Protein AF-A0A388Q026-F1 (afdb_monomer_lite)

Structure (mmCIF, N/CA/C/O backbone):
data_AF-A0A388Q026-F1
#
_entry.id   AF-A0A388Q026-F1
#
loop_
_atom_site.group_PDB
_atom_site.id
_atom_site.type_symbol
_atom_site.label_atom_id
_atom_site.label_alt_id
_atom_site.label_comp_id
_atom_site.label_asym_id
_atom_site.label_entity_id
_atom_site.label_seq_id
_atom_site.pdbx_PDB_ins_code
_atom_site.Cartn_x
_atom_site.Cartn_y
_atom_site.Cartn_z
_atom_site.occupancy
_atom_site.B_iso_or_equiv
_atom_site.auth_seq_id
_atom_site.auth_comp_id
_atom_site.auth_asym_id
_atom_site.auth_atom_id
_atom_site.pdbx_PDB_model_num
ATOM 1 N N . MET A 1 1 ? -19.167 17.747 14.895 1.00 62.75 1 MET A N 1
ATOM 2 C CA . MET A 1 1 ? -19.629 16.866 13.795 1.00 62.75 1 MET A CA 1
ATOM 3 C C . MET A 1 1 ? -20.108 15.564 14.414 1.00 62.75 1 MET A C 1
ATOM 5 O O . MET A 1 1 ? -19.366 15.013 15.218 1.00 62.75 1 MET A O 1
ATOM 9 N N . ASN A 1 2 ? -21.326 15.101 14.116 1.00 84.56 2 ASN A N 1
ATOM 10 C CA . ASN A 1 2 ? -21.848 13.890 14.759 1.00 84.56 2 ASN A CA 1
ATOM 11 C C . ASN A 1 2 ? -20.974 12.675 14.397 1.00 84.56 2 ASN A C 1
ATOM 13 O O . ASN A 1 2 ? -20.663 12.495 13.215 1.00 84.56 2 ASN A O 1
ATOM 17 N N . PRO A 1 3 ? -20.600 11.827 15.373 1.00 82.44 3 PRO A N 1
ATOM 18 C CA . PRO A 1 3 ? -19.703 10.690 15.146 1.00 82.44 3 PRO A CA 1
ATOM 19 C C . PRO A 1 3 ? -20.256 9.719 14.093 1.00 82.44 3 PRO A C 1
ATOM 21 O O . PRO A 1 3 ? -19.504 9.145 13.312 1.00 82.44 3 PRO A O 1
ATOM 24 N N . VAL A 1 4 ? -21.584 9.615 13.999 1.00 87.69 4 VAL A N 1
ATOM 25 C CA . VAL A 1 4 ? -22.285 8.826 12.978 1.00 87.69 4 VAL A CA 1
ATOM 26 C C . VAL A 1 4 ? -22.057 9.384 11.569 1.00 87.69 4 VAL A C 1
ATOM 28 O O . VAL A 1 4 ? -21.712 8.630 10.663 1.00 87.69 4 VAL A O 1
ATOM 31 N N . ILE A 1 5 ? -22.178 10.704 11.386 1.00 89.44 5 ILE A N 1
ATOM 32 C CA . ILE A 1 5 ? -22.009 11.366 10.080 1.00 89.44 5 ILE A CA 1
ATOM 33 C C . ILE A 1 5 ? -20.583 11.166 9.564 1.00 89.44 5 ILE A C 1
ATOM 35 O O . ILE A 1 5 ? -20.387 10.844 8.395 1.00 89.44 5 ILE A O 1
ATOM 39 N N . LYS A 1 6 ? -19.583 11.294 10.444 1.00 88.38 6 LYS A N 1
ATOM 40 C CA . LYS A 1 6 ? -18.175 11.067 10.093 1.00 88.38 6 LYS A CA 1
ATOM 41 C C . LYS A 1 6 ? -17.946 9.637 9.594 1.00 88.38 6 LYS A C 1
ATOM 43 O O . LYS A 1 6 ? -17.337 9.449 8.545 1.00 88.38 6 LYS A O 1
ATOM 48 N N . ARG A 1 7 ? -18.482 8.641 10.306 1.00 89.88 7 ARG A N 1
ATOM 49 C CA . ARG A 1 7 ? -18.347 7.220 9.954 1.00 89.88 7 ARG A CA 1
ATOM 50 C C . ARG A 1 7 ? -18.975 6.889 8.603 1.00 89.88 7 ARG A C 1
ATOM 52 O O . ARG A 1 7 ? -18.377 6.162 7.814 1.00 89.88 7 ARG A O 1
ATOM 59 N N . VAL A 1 8 ? -20.157 7.449 8.333 1.00 92.50 8 VAL A N 1
ATOM 60 C CA . VAL A 1 8 ? -20.857 7.293 7.049 1.00 92.50 8 VAL A CA 1
ATOM 61 C C . VAL A 1 8 ? -20.056 7.942 5.925 1.00 92.50 8 VAL A C 1
ATOM 63 O O . VAL A 1 8 ? -19.795 7.285 4.923 1.00 92.50 8 VAL A O 1
ATOM 66 N N . LEU A 1 9 ? -19.601 9.185 6.107 1.00 93.12 9 LEU A N 1
ATOM 67 C CA . LEU A 1 9 ? -18.824 9.908 5.098 1.00 93.12 9 LEU A CA 1
ATOM 68 C C . LEU A 1 9 ? -17.526 9.169 4.752 1.00 93.12 9 LEU A C 1
ATOM 70 O O . LEU A 1 9 ? -17.239 8.936 3.582 1.00 93.12 9 LEU A O 1
ATOM 74 N N . VAL A 1 10 ? -16.764 8.752 5.765 1.00 92.38 10 VAL A N 1
ATOM 75 C CA . VAL A 1 10 ? -15.509 8.010 5.579 1.00 92.38 10 VAL A CA 1
ATOM 76 C C . VAL A 1 10 ? -15.757 6.661 4.907 1.00 92.38 10 VAL A C 1
ATOM 78 O O . VAL A 1 10 ? -15.012 6.291 3.999 1.00 92.38 10 VAL A O 1
ATOM 81 N N . GLY A 1 11 ? -16.810 5.943 5.309 1.00 92.44 11 GLY A N 1
ATOM 82 C CA . GLY A 1 11 ? -17.193 4.677 4.685 1.00 92.44 11 GLY A CA 1
ATOM 83 C C . GLY A 1 11 ? -17.557 4.843 3.210 1.00 92.44 11 GLY A C 1
ATOM 84 O O . GLY A 1 11 ? -17.104 4.060 2.379 1.00 92.44 11 GLY A O 1
ATOM 85 N N . PHE A 1 12 ? -18.309 5.891 2.873 1.00 95.75 12 PHE A N 1
ATOM 86 C CA . PHE A 1 12 ? -18.721 6.174 1.499 1.00 95.75 12 PHE A CA 1
ATOM 87 C C . PHE A 1 12 ? -17.536 6.600 0.626 1.00 95.75 12 PHE A C 1
ATOM 89 O O . PHE A 1 12 ? -17.304 6.021 -0.433 1.00 95.75 12 PHE A O 1
ATOM 96 N N . VAL A 1 13 ? -16.746 7.571 1.094 1.00 94.81 13 VAL A N 1
ATOM 97 C CA . VAL A 1 13 ? -15.600 8.121 0.354 1.00 94.81 13 VAL A CA 1
ATOM 98 C C . VAL A 1 13 ? -14.534 7.058 0.144 1.00 94.81 13 VAL A C 1
ATOM 100 O O . VAL A 1 13 ? -14.133 6.801 -0.990 1.00 94.81 13 VAL A O 1
ATOM 103 N N . GLY A 1 14 ? -14.076 6.408 1.213 1.00 91.31 14 GLY A N 1
ATOM 104 C CA . GLY A 1 14 ? -13.040 5.397 1.053 1.00 91.31 14 GLY A CA 1
ATOM 105 C C . GLY A 1 14 ? -13.564 4.141 0.345 1.00 91.31 14 GLY A C 1
ATOM 106 O O . GLY A 1 14 ? -12.799 3.505 -0.370 1.00 91.31 14 GLY A O 1
ATOM 107 N N . GLY A 1 15 ? -14.859 3.817 0.465 1.00 93.56 15 GLY A N 1
ATOM 108 C CA . GLY A 1 15 ? -15.482 2.693 -0.232 1.00 93.56 15 GLY A CA 1
ATOM 109 C C . GLY A 1 15 ? -15.510 2.916 -1.741 1.00 93.56 15 GLY A C 1
ATOM 110 O O . GLY A 1 15 ? -15.098 2.036 -2.496 1.00 93.56 15 GLY A O 1
ATOM 111 N N . LEU A 1 16 ? -15.899 4.119 -2.177 1.00 96.19 16 LEU A N 1
ATOM 112 C CA . LEU A 1 16 ? -15.833 4.536 -3.579 1.00 96.19 16 LEU A CA 1
ATOM 113 C C . LEU A 1 16 ? -14.402 4.484 -4.116 1.00 96.19 16 LEU A C 1
ATOM 115 O O . LEU A 1 16 ? -14.172 3.907 -5.174 1.00 96.19 16 LEU A O 1
ATOM 119 N N . ILE A 1 17 ? -13.431 5.030 -3.379 1.00 93.50 17 ILE A N 1
ATOM 120 C CA . ILE A 1 17 ? -12.023 5.018 -3.804 1.00 93.50 17 ILE A CA 1
ATOM 121 C C . ILE A 1 17 ? -11.510 3.580 -3.933 1.00 93.50 17 ILE A C 1
ATOM 123 O O . ILE A 1 17 ? -10.864 3.243 -4.924 1.00 93.50 17 ILE A O 1
ATOM 127 N N . THR A 1 18 ? -11.823 2.705 -2.975 1.00 92.94 18 THR A N 1
ATOM 128 C CA . THR A 1 18 ? -11.451 1.288 -3.054 1.00 92.94 18 THR A CA 1
ATOM 129 C C . THR A 1 18 ? -12.094 0.603 -4.261 1.00 92.94 18 THR A C 1
ATOM 131 O O . THR A 1 18 ? -11.391 -0.103 -4.979 1.00 92.94 18 THR A O 1
ATOM 134 N N . LEU A 1 19 ? -13.382 0.840 -4.534 1.00 94.19 19 LEU A N 1
ATOM 135 C CA . LEU A 1 19 ? -14.085 0.307 -5.710 1.00 94.19 19 LEU A CA 1
ATOM 136 C C . LEU A 1 19 ? -13.445 0.762 -7.023 1.00 94.19 19 LEU A C 1
ATOM 138 O O . LEU A 1 19 ? -13.172 -0.066 -7.890 1.00 94.19 19 LEU A O 1
ATOM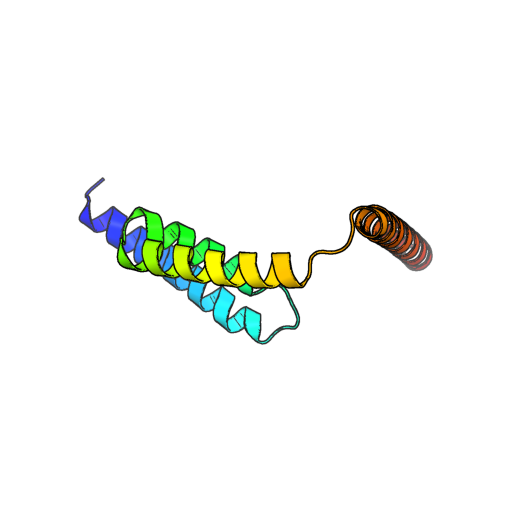 142 N N . VAL A 1 20 ? -13.140 2.054 -7.149 1.00 92.50 20 VAL A N 1
ATOM 143 C CA . VAL A 1 20 ? -12.423 2.597 -8.311 1.00 92.50 20 VAL A CA 1
ATOM 144 C C . VAL A 1 20 ? -11.065 1.918 -8.467 1.00 92.50 20 VAL A C 1
ATOM 146 O O . VAL A 1 20 ? -10.692 1.546 -9.575 1.00 92.50 20 VAL A O 1
ATOM 149 N N . GLY A 1 21 ? -10.346 1.687 -7.368 1.00 88.50 21 GLY A N 1
ATOM 150 C CA . GLY A 1 21 ? -9.076 0.965 -7.393 1.00 88.50 21 GLY A CA 1
ATOM 151 C C . GLY A 1 21 ? -9.201 -0.485 -7.871 1.00 88.50 21 GLY A C 1
ATOM 152 O O . GLY A 1 21 ? -8.328 -0.961 -8.593 1.00 88.50 21 GLY A O 1
ATOM 153 N N . VAL A 1 22 ? -10.289 -1.174 -7.514 1.00 90.44 22 VAL A N 1
ATOM 154 C CA . VAL A 1 22 ? -10.586 -2.535 -7.997 1.00 90.44 22 VAL A CA 1
ATOM 155 C C . VAL A 1 22 ? -10.870 -2.532 -9.498 1.00 90.44 22 VAL A C 1
ATOM 157 O O . VAL A 1 22 ? -10.350 -3.380 -10.215 1.00 90.44 22 VAL A O 1
ATOM 160 N N . VAL A 1 23 ? -11.633 -1.560 -9.999 1.00 90.75 23 VAL A N 1
ATOM 161 C CA . VAL A 1 23 ? -11.867 -1.406 -11.447 1.00 90.75 23 VAL A CA 1
ATOM 162 C C . VAL A 1 23 ? -10.560 -1.077 -12.174 1.00 90.75 23 VAL A C 1
ATOM 164 O O . VAL A 1 23 ? -10.259 -1.656 -13.215 1.00 90.75 23 VAL A O 1
ATOM 167 N N . ALA A 1 24 ? -9.73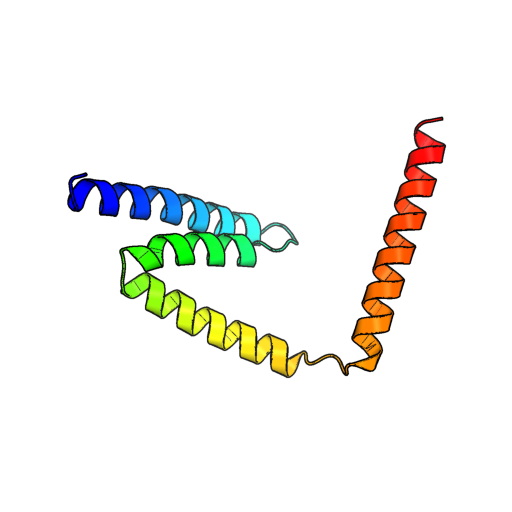3 -0.211 -11.587 1.00 86.75 24 ALA A N 1
ATOM 168 C CA . ALA 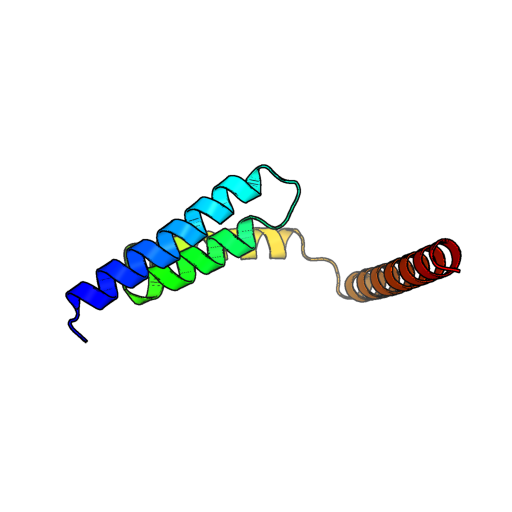A 1 24 ? -8.423 0.154 -12.117 1.00 86.75 24 ALA A CA 1
ATOM 169 C C . ALA A 1 24 ? -7.414 -1.009 -12.126 1.00 86.75 24 ALA A C 1
ATOM 171 O O . ALA A 1 24 ? -6.355 -0.872 -12.729 1.00 86.75 24 ALA A O 1
ATOM 172 N N . LEU A 1 25 ? -7.726 -2.147 -11.495 1.00 86.06 25 LEU A N 1
ATOM 173 C CA . LEU A 1 25 ? -6.915 -3.363 -11.570 1.00 86.06 25 LEU A CA 1
ATOM 174 C C . LEU A 1 25 ? -6.970 -4.021 -12.958 1.00 86.06 25 LEU A C 1
ATOM 176 O O . LEU A 1 25 ? -6.056 -4.756 -13.319 1.00 86.06 25 LEU A O 1
ATOM 180 N N . VAL A 1 26 ? -8.045 -3.769 -13.716 1.00 83.81 26 VAL A N 1
ATOM 181 C CA . VAL A 1 26 ? -8.222 -4.279 -15.084 1.00 83.81 26 VAL A CA 1
ATOM 182 C C . VAL A 1 26 ? -7.281 -3.567 -16.055 1.00 83.81 26 VAL A C 1
ATOM 184 O O . VAL A 1 26 ? -6.774 -4.180 -16.992 1.00 83.81 26 VAL A O 1
ATOM 187 N N . ALA A 1 27 ? -7.019 -2.278 -15.829 1.00 77.81 27 ALA A N 1
ATOM 188 C CA . ALA A 1 27 ? -6.032 -1.545 -16.602 1.00 77.81 27 ALA A CA 1
ATOM 189 C C . ALA A 1 27 ? -4.617 -1.980 -16.171 1.00 77.81 27 ALA A C 1
ATOM 191 O O . ALA A 1 27 ? -4.368 -2.108 -14.969 1.00 77.81 27 ALA A O 1
ATOM 192 N N . PRO A 1 28 ? -3.668 -2.178 -17.107 1.00 59.78 28 PRO A N 1
ATOM 193 C CA . PRO A 1 28 ? -2.273 -2.449 -16.774 1.00 59.78 28 PRO A CA 1
ATOM 194 C C . PRO A 1 28 ? -1.651 -1.191 -16.145 1.00 59.78 28 PRO A C 1
ATOM 196 O O . PRO A 1 28 ? -1.020 -0.374 -16.808 1.00 59.78 28 PRO A O 1
ATOM 199 N N . GLY A 1 29 ? -1.888 -0.997 -14.850 1.00 73.19 29 GLY A N 1
ATOM 200 C CA . GLY A 1 29 ? -1.503 0.187 -14.096 1.00 73.19 29 GLY A CA 1
ATOM 201 C C . GLY A 1 29 ? -1.544 -0.051 -12.583 1.00 73.19 29 GLY A C 1
ATOM 202 O O . GLY A 1 29 ? -1.944 -1.120 -12.116 1.00 73.19 29 GLY A O 1
ATOM 203 N N . PRO A 1 30 ? -1.115 0.934 -11.776 1.00 78.69 30 PRO A N 1
ATOM 204 C CA . PRO A 1 30 ? -0.969 0.791 -10.330 1.00 78.69 30 PRO A CA 1
ATOM 205 C C . PRO A 1 30 ? -2.316 0.861 -9.578 1.00 78.69 30 PRO A C 1
ATOM 207 O O . PRO A 1 30 ? -2.436 1.583 -8.591 1.00 78.69 30 PRO A O 1
ATOM 210 N N . GLY A 1 31 ? -3.335 0.095 -9.989 1.00 84.62 31 GLY A N 1
ATOM 211 C CA . GLY A 1 31 ? -4.650 0.051 -9.322 1.00 84.62 31 GLY A CA 1
ATOM 212 C C . GLY A 1 31 ? -4.553 -0.278 -7.826 1.00 84.62 31 GLY A C 1
ATOM 213 O O . GLY A 1 31 ? -5.281 0.272 -7.001 1.00 84.62 31 GLY A O 1
ATOM 214 N N . TRP A 1 32 ? -3.544 -1.064 -7.445 1.00 88.19 32 TRP A N 1
ATOM 215 C CA . TRP A 1 32 ? -3.201 -1.358 -6.054 1.00 88.19 32 TRP A CA 1
ATOM 216 C C . TRP A 1 32 ? -2.987 -0.107 -5.191 1.00 88.19 32 TRP A C 1
ATOM 218 O O . TRP A 1 32 ? -3.452 -0.077 -4.054 1.00 88.19 32 TRP A O 1
ATOM 228 N N . LEU A 1 33 ? -2.337 0.942 -5.708 1.00 89.88 33 LEU A N 1
ATOM 229 C CA . LEU A 1 33 ? -2.116 2.192 -4.965 1.00 89.88 33 LEU A CA 1
ATOM 230 C C . LEU A 1 33 ? -3.441 2.869 -4.594 1.00 89.88 33 LEU A C 1
ATOM 232 O O . LEU A 1 33 ? -3.601 3.357 -3.474 1.00 89.88 33 LEU A O 1
ATOM 236 N N . ILE A 1 34 ? -4.407 2.843 -5.510 1.00 91.81 34 ILE A N 1
ATOM 237 C CA . ILE A 1 34 ? -5.739 3.417 -5.302 1.00 91.81 34 ILE A CA 1
ATOM 238 C C . ILE A 1 34 ? -6.492 2.603 -4.243 1.00 91.81 34 ILE A C 1
ATOM 240 O O . ILE A 1 34 ? -7.034 3.171 -3.294 1.00 91.81 34 ILE A O 1
ATOM 244 N N . ILE A 1 35 ? -6.438 1.270 -4.329 1.00 92.12 35 ILE A N 1
ATOM 245 C CA . ILE A 1 35 ? -7.035 0.365 -3.333 1.00 92.12 35 ILE A CA 1
ATOM 246 C C . ILE A 1 35 ? -6.454 0.627 -1.938 1.00 92.12 35 ILE A C 1
ATOM 248 O O . ILE A 1 35 ? -7.210 0.781 -0.977 1.00 92.12 35 ILE A O 1
ATOM 252 N N . PHE A 1 36 ? -5.125 0.716 -1.818 1.00 92.00 36 PHE A N 1
ATOM 253 C CA . PHE A 1 36 ? -4.447 1.000 -0.550 1.00 92.00 36 PHE A CA 1
ATOM 254 C C . PHE A 1 36 ? -4.834 2.362 0.026 1.00 92.00 36 PHE A C 1
ATOM 256 O O . PHE A 1 36 ? -4.983 2.488 1.241 1.00 92.00 36 PHE A O 1
ATOM 263 N N . THR A 1 37 ? -5.029 3.357 -0.836 1.00 93.88 37 THR A N 1
ATOM 264 C CA . THR A 1 37 ? -5.472 4.697 -0.437 1.00 93.88 37 THR A CA 1
ATOM 265 C C . THR A 1 37 ? -6.896 4.656 0.117 1.00 93.88 37 THR A C 1
ATOM 267 O O . THR A 1 37 ? -7.131 5.131 1.227 1.00 93.88 37 THR A O 1
ATOM 270 N N . GLY A 1 38 ? -7.832 4.012 -0.588 1.00 93.38 38 GLY A N 1
ATOM 271 C CA . GLY A 1 38 ? -9.219 3.862 -0.129 1.00 93.38 38 GLY A CA 1
ATOM 272 C C . GLY A 1 38 ? -9.333 3.067 1.176 1.00 93.38 38 GLY A C 1
ATOM 273 O O . GLY A 1 38 ? -10.003 3.498 2.117 1.00 93.38 38 GLY A O 1
ATOM 274 N N . LEU A 1 39 ? -8.583 1.965 1.296 1.00 94.25 39 LEU A N 1
ATOM 275 C CA . LEU A 1 39 ? -8.505 1.185 2.536 1.00 94.25 39 LEU A CA 1
ATOM 276 C C . LEU A 1 39 ? -7.867 1.978 3.681 1.00 94.25 39 LEU A C 1
ATOM 278 O O . LEU A 1 39 ? -8.276 1.813 4.827 1.00 94.25 39 LEU A O 1
ATOM 282 N N . GLY A 1 40 ? -6.892 2.844 3.391 1.00 94.38 40 GLY A N 1
ATOM 283 C CA . GLY A 1 40 ? -6.298 3.761 4.365 1.00 94.38 40 GLY A CA 1
ATOM 284 C C . GLY A 1 40 ? -7.307 4.761 4.923 1.00 94.38 40 GLY A C 1
ATOM 285 O O . GLY A 1 40 ? -7.323 5.004 6.128 1.00 94.38 40 GLY A O 1
ATOM 286 N N . ILE A 1 41 ? -8.196 5.275 4.072 1.00 93.69 41 ILE A N 1
ATOM 287 C CA . ILE A 1 41 ? -9.289 6.158 4.491 1.00 93.69 41 ILE A CA 1
ATOM 288 C C . ILE A 1 41 ? -10.284 5.384 5.364 1.00 93.69 41 ILE A C 1
ATOM 290 O O . ILE A 1 41 ? -10.585 5.828 6.472 1.00 93.69 41 ILE A O 1
ATOM 294 N N . LEU A 1 42 ? -10.723 4.191 4.941 1.00 91.75 42 LEU A N 1
ATOM 295 C CA . LEU A 1 42 ? -11.611 3.339 5.749 1.00 91.75 42 LEU A CA 1
ATOM 296 C C . LEU A 1 42 ? -10.990 2.959 7.097 1.00 91.75 42 LEU A C 1
ATOM 298 O O . LEU A 1 42 ? -11.688 2.924 8.109 1.00 91.75 42 LEU A O 1
ATOM 302 N N . ALA A 1 43 ? -9.683 2.703 7.137 1.00 93.44 43 ALA A N 1
ATOM 303 C CA . ALA A 1 43 ? -8.975 2.313 8.353 1.00 93.44 43 ALA A CA 1
ATOM 304 C C . ALA A 1 43 ? -9.049 3.368 9.471 1.00 93.44 43 ALA A C 1
ATOM 306 O O . ALA A 1 43 ? -8.879 3.008 10.633 1.00 93.44 43 ALA A O 1
ATOM 307 N N . SER A 1 44 ? -9.337 4.635 9.147 1.00 91.62 44 SER A N 1
ATOM 308 C CA . SER A 1 44 ? -9.478 5.705 10.145 1.00 91.62 44 SER A CA 1
ATOM 309 C C . SER A 1 44 ? -10.699 5.545 11.063 1.00 91.62 44 SER A C 1
ATOM 311 O O . SER A 1 44 ? -10.650 5.966 12.214 1.00 91.62 44 SER A O 1
ATOM 313 N N . GLU A 1 45 ? -11.769 4.900 10.589 1.00 91.62 45 GLU A N 1
ATOM 314 C CA . GLU A 1 45 ? -13.042 4.746 11.321 1.00 91.62 45 GLU A CA 1
ATOM 315 C C . GLU A 1 45 ? -13.466 3.275 11.503 1.00 91.62 45 GLU A C 1
ATOM 317 O O . GLU A 1 45 ? -14.335 2.943 12.325 1.00 91.62 45 GLU A O 1
ATOM 322 N N . PHE A 1 46 ? -12.854 2.370 10.732 1.00 92.00 46 PHE A N 1
ATOM 323 C CA . PHE A 1 46 ? -13.196 0.955 10.682 1.00 92.00 46 PHE A CA 1
ATOM 324 C C . PHE A 1 46 ? -11.979 0.073 10.979 1.00 92.00 46 PHE A C 1
ATOM 326 O O . PHE A 1 46 ? -11.091 -0.120 10.148 1.00 92.00 46 PHE A O 1
ATOM 333 N N . ALA A 1 47 ? -11.986 -0.560 12.155 1.00 91.69 47 ALA A N 1
ATOM 334 C CA . ALA A 1 47 ? -10.911 -1.454 12.589 1.00 91.69 47 ALA A CA 1
ATOM 335 C C . ALA A 1 47 ? -10.694 -2.653 11.644 1.00 91.69 47 ALA A C 1
ATOM 337 O O . ALA A 1 47 ? -9.569 -3.132 11.494 1.00 91.69 47 ALA A O 1
ATOM 338 N N . TRP A 1 48 ? -11.750 -3.136 10.980 1.00 93.50 48 TRP A N 1
ATOM 339 C CA . TRP A 1 48 ? -11.632 -4.225 10.009 1.00 93.50 48 TRP A CA 1
ATOM 340 C C . TRP A 1 48 ? -10.784 -3.813 8.796 1.00 93.50 48 TRP A C 1
ATOM 342 O O . TRP A 1 48 ? -9.932 -4.585 8.361 1.00 93.50 48 TRP A O 1
ATOM 352 N N . ALA A 1 49 ? -10.936 -2.579 8.307 1.00 92.31 49 ALA A N 1
ATOM 353 C CA . ALA A 1 49 ? -10.175 -2.076 7.167 1.00 92.31 49 ALA A CA 1
ATOM 354 C C . ALA A 1 49 ? -8.694 -1.888 7.515 1.00 92.31 49 ALA A C 1
ATOM 356 O O . ALA A 1 49 ? -7.823 -2.218 6.711 1.00 92.31 49 ALA A O 1
ATOM 357 N N . ALA A 1 50 ? -8.394 -1.467 8.748 1.00 91.88 50 ALA A N 1
ATOM 358 C CA . ALA A 1 50 ? -7.024 -1.407 9.253 1.00 91.88 50 ALA A CA 1
ATOM 359 C C . ALA A 1 50 ? -6.345 -2.791 9.264 1.00 91.88 50 ALA A C 1
ATOM 361 O O . ALA A 1 50 ? -5.178 -2.916 8.880 1.00 91.88 50 ALA A O 1
ATOM 362 N N . ARG A 1 51 ? -7.074 -3.852 9.642 1.00 93.06 51 ARG A N 1
ATOM 363 C CA . ARG A 1 51 ? -6.561 -5.234 9.589 1.00 93.06 51 ARG A CA 1
ATOM 364 C C . ARG A 1 51 ? -6.274 -5.669 8.153 1.00 93.06 51 ARG A C 1
ATOM 366 O O . ARG A 1 51 ? -5.181 -6.159 7.885 1.00 93.06 51 ARG A O 1
ATOM 373 N N . VAL A 1 52 ? -7.207 -5.426 7.228 1.00 92.69 52 VAL A N 1
ATOM 374 C CA . VAL A 1 52 ? -7.032 -5.747 5.798 1.00 92.69 52 VAL A CA 1
ATOM 375 C C . VAL A 1 52 ? -5.816 -5.022 5.220 1.00 92.69 52 VAL A C 1
ATOM 377 O O . VAL A 1 52 ? -4.965 -5.650 4.591 1.00 92.69 52 VAL A O 1
ATOM 380 N N . LEU A 1 53 ? -5.685 -3.722 5.491 1.00 91.12 53 LEU A N 1
ATOM 381 C CA . LEU A 1 53 ? -4.553 -2.914 5.045 1.00 91.12 53 LEU A CA 1
ATOM 382 C C . LEU A 1 53 ? -3.218 -3.455 5.574 1.00 91.12 53 LEU A C 1
ATOM 384 O O . LEU A 1 53 ? -2.233 -3.490 4.839 1.00 91.12 53 LEU A O 1
ATOM 388 N N . THR A 1 54 ? -3.178 -3.898 6.830 1.00 92.12 54 THR A N 1
ATOM 389 C CA . THR A 1 54 ? -1.964 -4.446 7.452 1.00 92.12 54 THR A CA 1
ATOM 390 C C . THR A 1 54 ? -1.556 -5.773 6.810 1.00 92.12 54 THR A C 1
ATOM 392 O O . THR A 1 54 ? -0.389 -5.948 6.455 1.00 92.12 54 THR A O 1
ATOM 395 N N . SER A 1 55 ? -2.511 -6.673 6.566 1.00 92.06 55 SER A N 1
ATOM 396 C CA . SER A 1 55 ? -2.268 -7.926 5.838 1.00 92.06 55 SER A CA 1
ATOM 397 C C . SER A 1 55 ? -1.772 -7.668 4.416 1.00 92.06 55 SER A C 1
ATOM 399 O O . SER A 1 55 ? -0.770 -8.245 3.992 1.00 92.06 55 SER A O 1
ATOM 401 N N . ALA A 1 56 ? -2.413 -6.743 3.700 1.00 88.88 56 ALA A N 1
ATOM 402 C CA . ALA A 1 56 ? -2.041 -6.391 2.335 1.00 88.88 56 ALA A CA 1
ATOM 403 C C . ALA A 1 56 ? -0.648 -5.733 2.264 1.00 88.88 56 ALA A C 1
ATOM 405 O O . ALA A 1 56 ? 0.153 -6.082 1.397 1.00 88.88 56 ALA A O 1
ATOM 406 N N . LYS A 1 57 ? -0.292 -4.871 3.229 1.00 88.00 57 LYS A N 1
ATOM 407 C CA . LYS A 1 57 ? 1.082 -4.359 3.396 1.00 88.00 57 LYS A CA 1
ATOM 408 C C . LYS A 1 57 ? 2.089 -5.478 3.661 1.00 88.00 57 LYS A C 1
ATOM 410 O O . LYS A 1 57 ? 3.195 -5.432 3.130 1.00 88.00 57 LYS A O 1
ATOM 415 N N . GLY A 1 58 ? 1.720 -6.486 4.452 1.00 90.69 58 GLY A N 1
ATOM 416 C CA . GLY A 1 58 ? 2.554 -7.662 4.704 1.00 90.69 58 GLY A CA 1
ATOM 417 C C . GLY A 1 58 ? 2.864 -8.439 3.424 1.00 90.69 58 GLY A C 1
ATOM 418 O O . GLY A 1 58 ? 4.026 -8.751 3.163 1.00 90.69 58 GLY A O 1
ATOM 419 N N . VAL A 1 59 ? 1.851 -8.689 2.591 1.00 88.19 59 VAL A N 1
ATOM 420 C CA . VAL A 1 59 ? 2.017 -9.342 1.280 1.00 88.19 59 VAL A CA 1
ATOM 421 C C . VAL A 1 59 ? 2.865 -8.481 0.345 1.00 88.19 59 VAL A C 1
ATOM 423 O O . VAL A 1 59 ? 3.831 -8.981 -0.227 1.00 88.19 59 VAL A O 1
ATOM 426 N N . ALA A 1 60 ? 2.579 -7.180 0.252 1.00 85.94 60 ALA A N 1
ATOM 427 C CA . ALA A 1 60 ? 3.346 -6.250 -0.575 1.00 85.94 60 ALA A CA 1
ATOM 428 C C . ALA A 1 60 ? 4.820 -6.173 -0.146 1.00 85.94 60 ALA A C 1
ATOM 430 O O . ALA A 1 60 ? 5.709 -6.191 -0.989 1.00 85.94 60 ALA A O 1
ATOM 431 N N . SER A 1 61 ? 5.099 -6.153 1.160 1.00 85.56 61 SER A N 1
ATOM 432 C CA . SER A 1 61 ? 6.463 -6.153 1.702 1.00 85.56 61 SER A CA 1
ATOM 433 C C . SER A 1 61 ? 7.198 -7.466 1.427 1.00 85.56 61 SER A C 1
ATOM 435 O O . SER A 1 61 ? 8.388 -7.454 1.113 1.00 85.56 61 SER A O 1
ATOM 437 N N . ARG A 1 62 ? 6.505 -8.611 1.487 1.00 87.94 62 ARG A N 1
ATOM 438 C CA . ARG A 1 62 ? 7.073 -9.913 1.100 1.00 87.94 62 ARG A CA 1
ATOM 439 C C . ARG A 1 62 ? 7.387 -9.960 -0.389 1.00 87.94 62 ARG A C 1
ATOM 441 O O . ARG A 1 62 ? 8.492 -10.350 -0.743 1.00 87.94 62 ARG A O 1
ATOM 448 N N . ALA A 1 63 ? 6.467 -9.504 -1.236 1.00 85.12 63 ALA A N 1
ATOM 449 C CA . ALA A 1 63 ? 6.685 -9.398 -2.674 1.00 85.12 63 ALA A CA 1
ATOM 450 C C . ALA A 1 63 ? 7.842 -8.439 -2.996 1.00 85.12 63 ALA A C 1
ATOM 452 O O . ALA A 1 63 ? 8.716 -8.783 -3.781 1.00 85.12 63 ALA A O 1
ATOM 453 N N . ALA A 1 64 ? 7.916 -7.286 -2.327 1.00 83.19 64 ALA A N 1
ATOM 454 C CA . ALA A 1 64 ? 9.003 -6.322 -2.487 1.00 83.19 64 ALA A CA 1
ATOM 455 C C . ALA A 1 64 ? 10.355 -6.862 -1.993 1.00 83.19 64 ALA A C 1
ATOM 457 O O . ALA A 1 64 ? 11.386 -6.596 -2.606 1.00 83.19 64 ALA A O 1
ATOM 458 N N . ASN A 1 65 ? 10.369 -7.633 -0.901 1.00 84.44 65 ASN A N 1
ATOM 459 C CA . ASN A 1 65 ? 11.577 -8.298 -0.413 1.00 84.44 65 ASN A CA 1
ATOM 460 C C . ASN A 1 65 ? 12.001 -9.468 -1.303 1.00 84.44 65 ASN A C 1
ATOM 462 O O . ASN A 1 65 ? 13.197 -9.666 -1.477 1.00 84.44 65 ASN A O 1
ATOM 466 N N . ALA A 1 66 ? 11.064 -10.227 -1.872 1.00 82.44 66 ALA A N 1
ATOM 467 C CA . ALA A 1 66 ? 11.367 -11.261 -2.861 1.00 82.44 66 ALA A CA 1
ATOM 468 C C . ALA A 1 66 ? 11.901 -10.632 -4.156 1.00 82.44 66 ALA A C 1
ATOM 470 O O . ALA A 1 66 ? 12.888 -11.093 -4.719 1.00 82.44 66 ALA A O 1
ATOM 471 N N . ALA A 1 67 ? 11.319 -9.505 -4.561 1.00 77.94 67 ALA A N 1
ATOM 472 C CA . ALA A 1 67 ? 11.774 -8.677 -5.667 1.00 77.94 67 ALA A CA 1
ATOM 473 C C . ALA A 1 67 ? 12.904 -7.711 -5.268 1.00 77.94 67 ALA A C 1
ATOM 475 O O . ALA A 1 67 ? 13.084 -6.696 -5.940 1.00 77.94 67 ALA A O 1
ATOM 476 N N . LYS A 1 68 ? 13.666 -7.970 -4.185 1.00 72.56 68 LYS A N 1
ATOM 477 C CA . LYS A 1 68 ? 14.766 -7.086 -3.757 1.00 72.56 68 LYS A CA 1
ATOM 478 C C . LYS A 1 68 ? 15.781 -6.944 -4.882 1.00 72.56 68 LYS A C 1
ATOM 480 O O . LYS A 1 68 ? 16.683 -7.758 -5.073 1.00 72.56 68 LYS A O 1
ATO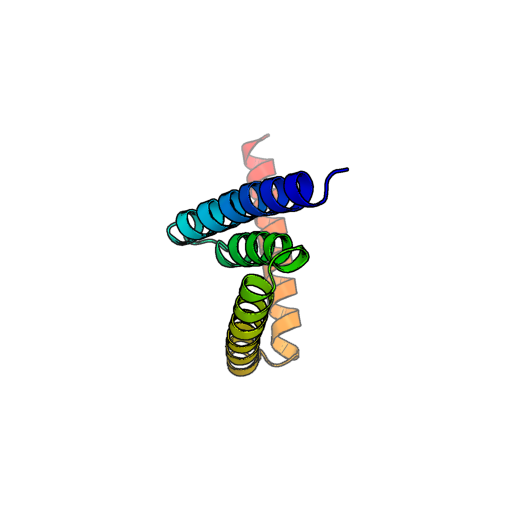M 485 N N . ILE A 1 69 ? 15.674 -5.834 -5.586 1.00 64.88 69 ILE A N 1
ATOM 486 C CA . ILE A 1 69 ? 16.634 -5.431 -6.589 1.00 64.88 69 ILE A CA 1
ATOM 487 C C . ILE A 1 69 ? 17.895 -4.955 -5.851 1.00 64.88 69 ILE A C 1
ATOM 489 O O . ILE A 1 69 ? 17.846 -4.008 -5.061 1.00 64.88 69 ILE A O 1
ATOM 493 N N . LYS A 1 70 ? 19.039 -5.631 -6.067 1.00 65.06 70 LYS A N 1
ATOM 494 C CA . LYS A 1 70 ? 20.345 -5.232 -5.497 1.00 65.06 70 LYS A CA 1
ATOM 495 C C . LYS A 1 70 ? 20.553 -3.726 -5.714 1.00 65.06 70 LYS A C 1
ATOM 497 O O . LYS A 1 70 ? 20.372 -3.260 -6.838 1.00 65.06 70 LYS A O 1
ATOM 502 N N . LYS A 1 71 ? 21.010 -2.995 -4.681 1.00 60.50 71 LYS A N 1
ATOM 503 C CA . LYS A 1 71 ? 21.225 -1.522 -4.655 1.00 60.50 71 LYS A CA 1
ATOM 504 C C . LYS A 1 71 ? 21.824 -0.946 -5.956 1.00 60.50 71 LYS A C 1
ATOM 506 O O . LYS A 1 71 ? 21.437 0.141 -6.367 1.00 60.50 71 LYS A O 1
ATOM 511 N N . LYS A 1 72 ? 22.708 -1.700 -6.623 1.00 61.56 72 LYS A N 1
ATOM 512 C CA . LYS A 1 72 ? 23.358 -1.357 -7.902 1.00 61.56 72 LYS A CA 1
ATOM 513 C C . LYS A 1 72 ? 22.384 -1.151 -9.081 1.00 61.56 72 LYS A C 1
ATOM 515 O O . LYS A 1 72 ? 22.595 -0.254 -9.883 1.00 61.56 72 LYS A O 1
ATOM 520 N N . HIS A 1 73 ? 21.295 -1.912 -9.162 1.00 65.19 73 HIS A N 1
ATOM 521 C CA . HIS A 1 73 ? 20.326 -1.827 -10.266 1.00 65.19 73 HIS A CA 1
ATOM 522 C C . HIS A 1 73 ? 19.290 -0.711 -10.056 1.00 65.19 73 HIS A C 1
ATOM 524 O O . HIS A 1 73 ? 18.725 -0.213 -11.020 1.00 65.19 73 HIS A O 1
ATOM 530 N N . ARG A 1 74 ? 19.078 -0.248 -8.813 1.00 69.38 74 ARG A N 1
ATOM 531 C CA . ARG A 1 74 ? 18.223 0.920 -8.529 1.00 69.38 74 ARG A CA 1
ATOM 532 C C . ARG A 1 74 ? 18.740 2.179 -9.235 1.00 69.38 74 ARG A C 1
ATOM 534 O O . ARG A 1 74 ? 17.948 2.953 -9.756 1.00 69.38 74 ARG A O 1
ATOM 541 N N . LEU A 1 75 ? 20.063 2.342 -9.285 1.00 74.31 75 LEU A N 1
ATOM 542 C CA . LEU A 1 75 ? 20.733 3.439 -9.987 1.00 74.31 75 LEU A CA 1
ATOM 543 C C . LEU A 1 75 ? 20.562 3.329 -11.513 1.00 74.31 75 LEU A C 1
ATOM 545 O O . LEU A 1 75 ? 20.332 4.333 -12.175 1.00 74.31 75 LEU A O 1
ATOM 549 N N . MET A 1 76 ? 20.574 2.105 -12.052 1.00 74.44 76 MET A N 1
ATOM 550 C CA . MET A 1 76 ? 20.329 1.847 -13.477 1.00 74.44 76 MET A CA 1
ATOM 551 C C . MET A 1 76 ? 18.874 2.117 -13.879 1.00 74.44 76 MET A C 1
ATOM 553 O O . MET A 1 76 ? 18.637 2.688 -14.936 1.00 74.44 76 MET A O 1
ATOM 557 N N . ILE A 1 77 ? 17.901 1.772 -13.027 1.00 80.56 77 ILE A N 1
ATOM 558 C CA . ILE A 1 77 ? 16.480 2.066 -13.280 1.00 80.56 77 ILE A CA 1
ATOM 559 C C . ILE A 1 77 ? 16.246 3.580 -13.305 1.00 80.56 77 ILE A C 1
ATOM 561 O O . ILE A 1 77 ? 15.572 4.073 -14.200 1.00 80.56 77 ILE A O 1
ATOM 565 N N . ILE A 1 78 ? 16.840 4.328 -12.369 1.00 81.62 78 ILE A N 1
ATOM 566 C CA . ILE A 1 78 ? 16.735 5.795 -12.350 1.00 81.62 78 ILE A CA 1
ATOM 567 C C . ILE A 1 78 ? 17.354 6.395 -13.619 1.00 81.62 78 ILE A C 1
ATOM 569 O O . ILE A 1 78 ? 16.722 7.228 -14.260 1.00 81.62 78 ILE A O 1
ATOM 573 N N . ALA A 1 79 ? 18.543 5.936 -14.021 1.00 83.25 79 ALA A N 1
ATOM 574 C CA . ALA A 1 79 ? 19.183 6.391 -15.254 1.00 83.25 79 ALA A CA 1
ATOM 575 C C . ALA A 1 79 ? 18.335 6.079 -16.502 1.00 83.25 79 ALA A C 1
ATOM 577 O O . ALA A 1 79 ? 18.172 6.942 -17.360 1.00 83.25 79 ALA A O 1
ATOM 578 N N . GLY A 1 80 ? 17.737 4.885 -16.574 1.00 85.06 80 GLY A N 1
ATOM 579 C CA . GLY A 1 80 ? 16.845 4.492 -17.666 1.00 85.06 80 GLY A CA 1
ATOM 580 C C . GLY A 1 80 ? 15.563 5.324 -17.729 1.00 85.06 80 GLY A C 1
ATOM 581 O O . GLY A 1 80 ? 15.159 5.730 -18.812 1.00 85.06 80 GLY A O 1
ATOM 582 N N . VAL A 1 81 ? 14.950 5.640 -16.582 1.00 87.00 81 VAL A N 1
ATOM 583 C CA . VAL A 1 81 ? 13.755 6.502 -16.522 1.00 87.00 81 VAL A CA 1
ATOM 584 C C . VAL A 1 81 ? 14.086 7.935 -16.936 1.00 87.00 81 VAL A C 1
ATOM 586 O O . VAL A 1 81 ? 13.321 8.532 -17.685 1.00 87.00 81 VAL A O 1
ATOM 589 N N . ILE A 1 82 ? 15.232 8.477 -16.507 1.00 88.19 82 ILE A N 1
ATOM 590 C CA . ILE A 1 82 ? 15.696 9.807 -16.936 1.00 88.19 82 ILE A CA 1
ATOM 591 C C . ILE A 1 82 ? 15.926 9.824 -18.450 1.00 88.19 82 ILE A C 1
ATOM 593 O O . ILE A 1 82 ? 15.456 10.732 -19.128 1.00 88.19 82 ILE A O 1
ATOM 597 N N . PHE A 1 83 ? 16.595 8.805 -18.991 1.00 90.50 83 PHE A N 1
ATOM 598 C CA . PHE A 1 83 ? 16.837 8.692 -20.428 1.00 90.50 83 PHE A CA 1
ATOM 599 C C . PHE A 1 83 ? 15.528 8.598 -21.221 1.00 90.50 83 PHE A C 1
ATOM 601 O O . PHE A 1 83 ? 15.327 9.348 -22.172 1.00 90.50 83 PHE A 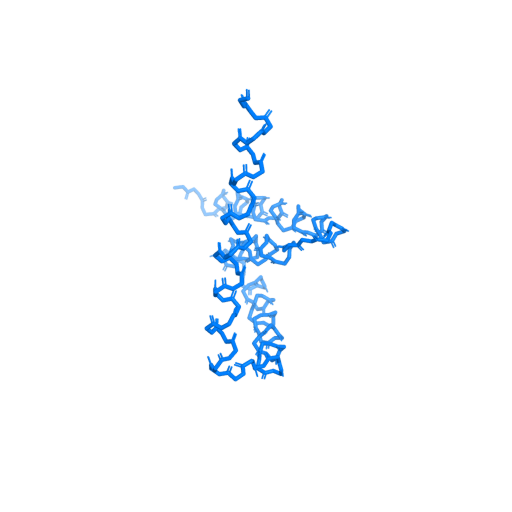O 1
ATOM 608 N N . LEU A 1 84 ? 14.598 7.744 -20.786 1.00 91.06 84 LEU A N 1
ATOM 609 C CA . LEU A 1 84 ? 13.279 7.607 -21.402 1.00 91.06 84 LEU A CA 1
ATOM 610 C C . LEU A 1 84 ? 12.484 8.920 -21.340 1.00 91.06 84 LEU A C 1
ATOM 612 O O . LEU A 1 84 ? 11.846 9.300 -22.318 1.00 91.06 84 LEU A O 1
ATOM 616 N N . SER A 1 85 ? 12.558 9.631 -20.212 1.00 86.75 85 SER A N 1
ATOM 617 C CA . SER A 1 85 ? 11.920 10.936 -20.031 1.00 86.75 85 SER A CA 1
ATOM 618 C C . SER A 1 85 ? 12.483 11.985 -20.988 1.00 86.75 85 SER A C 1
ATOM 620 O O . SER A 1 85 ? 11.713 12.774 -21.524 1.00 86.75 85 SER A O 1
ATOM 622 N N . LEU A 1 86 ? 13.800 12.001 -21.213 1.00 91.69 86 LEU A N 1
ATOM 623 C CA . LEU A 1 86 ? 14.440 12.913 -22.164 1.00 91.69 86 LEU A CA 1
ATOM 624 C C . LEU A 1 86 ? 14.045 12.591 -23.608 1.00 91.69 86 LEU A C 1
ATOM 626 O O . LEU A 1 86 ? 13.691 13.500 -24.350 1.00 91.69 86 LEU A O 1
ATOM 630 N N . VAL A 1 87 ? 14.046 11.312 -23.992 1.00 91.88 87 VAL A N 1
ATOM 631 C CA . VAL A 1 87 ? 13.640 10.871 -25.338 1.00 91.88 87 VAL A CA 1
ATOM 632 C C . VAL A 1 87 ? 12.193 11.260 -25.629 1.00 91.88 87 VAL A C 1
ATOM 634 O O . VAL A 1 87 ? 11.909 11.808 -26.689 1.00 91.88 87 VAL A O 1
ATOM 637 N N . LEU A 1 88 ? 11.282 11.036 -24.678 1.00 90.19 88 LEU A N 1
ATOM 638 C CA . LEU A 1 88 ? 9.886 11.447 -24.823 1.00 90.19 88 LEU A CA 1
ATOM 639 C C . LEU A 1 88 ? 9.751 12.962 -24.991 1.00 90.19 88 LEU A C 1
ATOM 641 O O . LEU A 1 88 ? 8.971 13.396 -25.829 1.00 90.19 88 LEU A O 1
ATOM 645 N N . LEU A 1 89 ? 10.523 13.757 -24.244 1.00 87.75 89 LEU A N 1
ATOM 646 C CA . LEU A 1 89 ? 10.527 15.219 -24.357 1.00 87.75 89 LEU A CA 1
ATOM 647 C C . LEU A 1 89 ? 11.009 15.690 -25.734 1.00 87.75 89 LEU A C 1
ATOM 649 O O . LEU A 1 89 ? 10.407 16.589 -26.314 1.00 87.75 89 LEU A O 1
ATOM 653 N N . VAL A 1 90 ? 12.062 15.062 -26.263 1.00 89.38 90 VAL A N 1
ATOM 654 C CA . VAL A 1 90 ? 12.599 15.355 -27.601 1.00 89.38 90 VAL A CA 1
ATOM 655 C C . VAL A 1 90 ? 11.576 15.026 -28.683 1.00 89.38 90 VAL A C 1
ATOM 657 O O . VAL A 1 90 ? 11.299 15.870 -29.527 1.00 89.38 90 VAL A O 1
ATOM 660 N N . ILE A 1 91 ? 10.964 13.840 -28.627 1.00 88.50 91 ILE A N 1
ATOM 661 C CA . ILE A 1 91 ? 9.922 13.437 -29.584 1.00 88.50 91 ILE A CA 1
ATOM 662 C C . ILE A 1 91 ? 8.742 14.408 -29.528 1.00 88.50 91 ILE A C 1
ATOM 664 O O . ILE A 1 91 ? 8.213 14.806 -30.559 1.00 88.50 91 ILE A O 1
ATOM 668 N N . TRP A 1 92 ? 8.330 14.808 -28.324 1.00 88.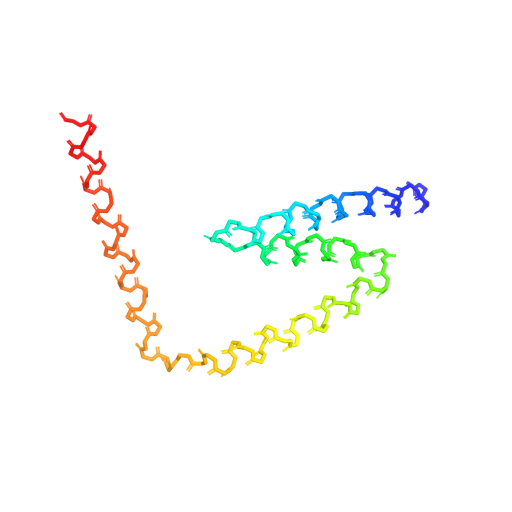00 92 TRP A N 1
ATOM 669 C CA . TRP A 1 92 ? 7.230 15.752 -28.157 1.00 88.00 92 TRP A CA 1
ATOM 670 C C . TRP A 1 92 ? 7.563 17.129 -28.735 1.00 88.00 92 TRP A C 1
ATOM 672 O O . TRP A 1 92 ? 6.699 17.770 -29.327 1.00 88.00 92 TRP A O 1
ATOM 682 N N . TYR A 1 93 ? 8.816 17.564 -28.597 1.00 89.12 93 TYR A N 1
ATOM 683 C CA . TYR A 1 93 ? 9.303 18.814 -29.169 1.00 89.12 93 TYR A CA 1
ATOM 684 C C . TYR A 1 93 ? 9.302 18.785 -30.704 1.00 89.12 93 TYR A C 1
ATOM 686 O O . TYR A 1 93 ? 8.769 19.711 -31.303 1.00 89.12 93 TYR A O 1
ATOM 694 N N . GLU A 1 94 ? 9.798 17.711 -31.330 1.00 78.81 94 GLU A N 1
ATOM 695 C CA . GLU A 1 94 ? 9.762 17.545 -32.797 1.00 78.81 94 GLU A CA 1
ATOM 696 C C . GLU A 1 94 ? 8.349 17.398 -33.373 1.00 78.81 94 GLU A C 1
ATOM 698 O O . GLU A 1 94 ? 8.130 17.698 -34.536 1.00 78.81 94 GLU A O 1
ATOM 703 N N . TYR A 1 95 ? 7.384 16.907 -32.594 1.00 78.50 95 TYR A N 1
ATOM 704 C CA . TYR A 1 95 ? 5.997 16.793 -33.060 1.00 78.50 95 TYR A CA 1
ATOM 705 C C . TYR A 1 95 ? 5.196 18.093 -32.890 1.00 78.50 95 TYR A C 1
ATOM 707 O O . TYR A 1 95 ? 4.115 18.231 -33.464 1.00 78.50 95 TYR A O 1
ATOM 715 N N . THR A 1 96 ? 5.681 19.010 -32.046 1.00 73.38 96 THR A N 1
ATOM 716 C CA . THR A 1 96 ? 4.998 20.267 -31.693 1.00 73.38 96 THR A CA 1
ATOM 717 C C . THR A 1 96 ? 5.530 21.471 -32.486 1.00 73.38 96 THR A C 1
ATOM 719 O O . THR A 1 96 ? 4.832 22.481 -32.572 1.00 73.38 96 THR A O 1
ATOM 722 N N . PHE A 1 97 ? 6.726 21.366 -33.075 1.00 52.34 97 PHE A N 1
ATOM 723 C CA . PHE A 1 97 ? 7.356 22.360 -33.957 1.00 52.34 97 PHE A CA 1
ATOM 724 C C . PHE A 1 97 ? 7.567 21.793 -35.359 1.00 52.34 97 PHE A C 1
ATOM 726 O O . PHE A 1 97 ? 7.473 22.590 -36.319 1.00 52.34 97 PHE A O 1
#

Secondary structure (DSSP, 8-state):
--HHHHHHHHHHHHHHHHHHHHHTTSSSS-HHHHHHHHHHHHHTT-HHHHHHHHHHHHHHHHHHHHT---HHHHHHHHHHHHHHHHHHHHHHHHHH-

Sequence (97 aa):
MNPVIKRVLVGFVGGLITLVGVVALVAPGPGWLIIFTGLGILASEFAWAARVLTSAKGVASRAANAAKIKKKHRLMIIAGVIFLSLVLLVIWYEYTF

Radius of gyration: 19.39 Å; chains: 1; bounding box: 46×34×49 Å

Foldseek 3Di:
DPLVVLLVVLCVVLVVQLVQLVVCVVPPDPSVVSNLVSLVSNVVNDVVSVVVSVVVVVVVVVVCVVVPDPPVCVVVVVVVVVVVVVVVVVVVVVVVD

pLDDT: mean 85.82, std 9.31, range [52.34, 96.19]